Protein AF-A0A2V7VBH3-F1 (afdb_monomer_lite)

Foldseek 3Di:
DDDDDDDDPVVLVVCCVVVVVVLVVVLCVLLVVLVPPPDDPVVSVVLSCLQVLLVCQLSVLVVCCRPPHVVSVVSNVSSPVSNVVSVCVSVVVVVVVVVVVVPDPDD

pLDDT: mean 89.42, std 7.34, range [50.31, 97.06]

Structure (mmCIF, N/CA/C/O backbone):
data_AF-A0A2V7VBH3-F1
#
_entry.id   AF-A0A2V7VBH3-F1
#
loop_
_atom_site.group_PDB
_atom_site.id
_atom_site.type_symbol
_atom_site.label_atom_id
_atom_site.label_alt_id
_atom_site.label_comp_id
_atom_site.label_asym_id
_atom_site.label_entity_id
_atom_site.label_seq_id
_atom_site.pdbx_PDB_ins_code
_atom_site.Cartn_x
_atom_site.Cartn_y
_atom_site.Cartn_z
_atom_site.occupancy
_atom_site.B_iso_or_equiv
_atom_site.auth_seq_id
_atom_site.auth_comp_id
_atom_site.auth_asym_id
_atom_site.auth_atom_id
_atom_site.pdbx_PDB_model_num
ATOM 1 N N . MET A 1 1 ? 20.835 20.313 -20.383 1.00 50.31 1 MET A N 1
ATOM 2 C CA . MET A 1 1 ? 19.961 19.326 -19.717 1.00 50.31 1 MET A CA 1
ATOM 3 C C . MET A 1 1 ? 20.781 18.061 -19.574 1.00 50.31 1 MET A C 1
ATOM 5 O O . MET A 1 1 ? 21.010 17.405 -20.581 1.00 50.31 1 MET A O 1
ATOM 9 N N . ASP A 1 2 ? 21.299 17.773 -18.382 1.00 70.44 2 ASP A N 1
ATOM 10 C CA . ASP A 1 2 ? 22.124 16.579 -18.180 1.00 70.44 2 ASP A CA 1
ATOM 11 C C . ASP A 1 2 ? 21.242 15.339 -18.099 1.00 70.44 2 ASP A C 1
ATOM 13 O O . ASP A 1 2 ? 20.411 15.192 -17.198 1.00 70.44 2 ASP A O 1
ATOM 17 N N . PHE A 1 3 ? 21.417 14.446 -19.068 1.00 74.38 3 PHE A N 1
ATOM 18 C CA . PHE A 1 3 ? 20.757 13.153 -19.078 1.00 74.38 3 PHE A CA 1
ATOM 19 C C . PHE A 1 3 ? 21.440 12.259 -18.043 1.00 74.38 3 PHE A C 1
ATOM 21 O O . PHE A 1 3 ? 22.604 11.888 -18.195 1.00 74.38 3 PHE A O 1
ATOM 28 N N . ARG A 1 4 ? 20.736 11.928 -16.957 1.00 79.31 4 ARG A N 1
ATOM 29 C CA . ARG A 1 4 ? 21.266 10.990 -15.964 1.00 79.31 4 ARG A CA 1
ATOM 30 C C . ARG A 1 4 ? 21.104 9.560 -16.472 1.00 79.31 4 ARG A C 1
ATOM 32 O O . ARG A 1 4 ? 20.027 9.220 -16.967 1.00 79.31 4 ARG A O 1
ATOM 39 N N . PRO A 1 5 ? 22.134 8.709 -16.329 1.00 80.94 5 PRO A N 1
ATOM 40 C CA . PRO A 1 5 ? 22.016 7.314 -16.707 1.00 80.94 5 PRO A CA 1
ATOM 41 C C . PRO A 1 5 ? 20.913 6.633 -15.879 1.00 80.94 5 PRO A C 1
ATOM 43 O O . PRO A 1 5 ? 20.729 6.954 -14.699 1.00 80.94 5 PRO A O 1
ATOM 46 N N . PRO A 1 6 ? 20.161 5.696 -16.479 1.00 81.94 6 PRO A N 1
ATOM 47 C CA . PRO A 1 6 ? 19.117 4.973 -15.773 1.00 81.94 6 PRO A CA 1
ATOM 48 C C . PRO A 1 6 ? 19.714 4.139 -14.637 1.00 81.94 6 PRO A C 1
ATOM 50 O O . PRO A 1 6 ? 20.820 3.607 -14.746 1.00 81.94 6 PR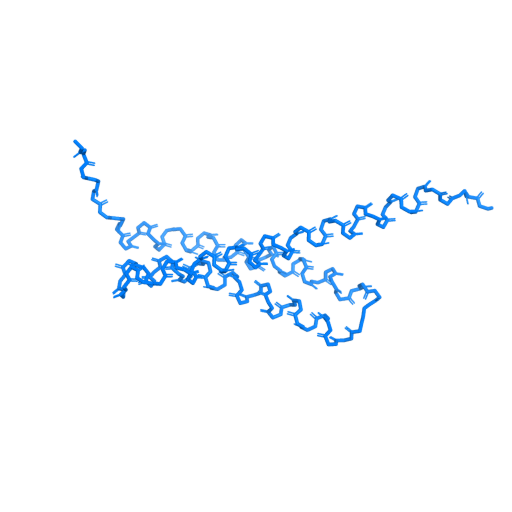O A O 1
ATOM 53 N N . ARG A 1 7 ? 18.949 3.987 -13.551 1.00 84.25 7 ARG A N 1
ATOM 54 C CA . ARG A 1 7 ? 19.371 3.229 -12.367 1.00 84.25 7 ARG A CA 1
ATOM 55 C C . ARG A 1 7 ? 19.769 1.798 -12.754 1.00 84.25 7 ARG A C 1
ATOM 57 O O . ARG A 1 7 ? 19.095 1.158 -13.572 1.00 84.25 7 ARG A O 1
ATOM 64 N N . SER A 1 8 ? 20.877 1.321 -12.187 1.00 90.94 8 SER A N 1
ATOM 65 C CA . SER A 1 8 ? 21.386 -0.031 -12.425 1.00 9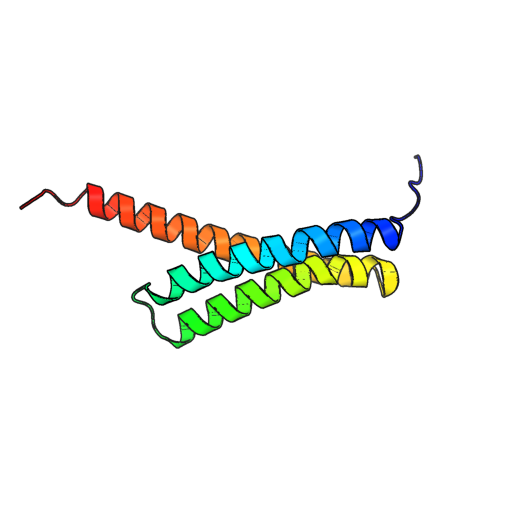0.94 8 SER A CA 1
ATOM 66 C C . SER A 1 8 ? 20.506 -1.079 -11.738 1.00 90.94 8 SER A C 1
ATOM 68 O O . SER A 1 8 ? 19.874 -0.800 -10.716 1.00 90.94 8 SER A O 1
ATOM 70 N N . ALA A 1 9 ? 20.490 -2.302 -12.278 1.00 91.56 9 ALA A N 1
ATOM 71 C CA . ALA A 1 9 ? 19.768 -3.421 -11.670 1.00 91.56 9 ALA A CA 1
ATOM 72 C C . ALA A 1 9 ? 20.270 -3.713 -10.246 1.00 91.56 9 ALA A C 1
ATOM 74 O O . ALA A 1 9 ? 19.458 -3.939 -9.359 1.00 91.56 9 ALA A O 1
ATOM 75 N N . ALA A 1 10 ? 21.585 -3.613 -10.012 1.00 92.19 10 ALA A N 1
ATOM 76 C CA . ALA A 1 10 ? 22.185 -3.780 -8.689 1.00 92.19 10 ALA A CA 1
ATOM 77 C C . ALA A 1 10 ? 21.630 -2.774 -7.670 1.00 92.19 10 ALA A C 1
ATOM 79 O O . ALA A 1 10 ? 21.202 -3.177 -6.598 1.00 92.19 10 ALA A O 1
ATOM 80 N N . SER A 1 11 ? 21.533 -1.487 -8.027 1.00 89.81 11 SER A N 1
ATOM 81 C CA . SER A 1 11 ? 20.970 -0.460 -7.135 1.00 89.81 11 SER A CA 1
ATOM 82 C C . SER A 1 11 ? 19.467 -0.653 -6.876 1.00 89.81 11 SER A C 1
ATOM 84 O O . SER A 1 11 ? 18.965 -0.331 -5.797 1.00 89.81 11 SER A O 1
ATOM 86 N N . MET A 1 12 ? 18.728 -1.183 -7.857 1.00 92.12 12 MET A N 1
ATOM 87 C CA . MET A 1 12 ? 17.318 -1.547 -7.680 1.00 92.12 12 MET A CA 1
ATOM 88 C C . MET A 1 12 ? 17.160 -2.727 -6.722 1.00 92.12 12 MET A C 1
ATOM 90 O O . MET A 1 12 ? 16.363 -2.644 -5.794 1.00 92.12 12 MET A O 1
ATOM 94 N N . LEU A 1 13 ? 17.974 -3.770 -6.888 1.00 93.44 13 LEU A N 1
ATOM 95 C CA . LEU A 1 13 ? 18.061 -4.906 -5.968 1.00 93.44 13 LEU A CA 1
ATOM 96 C C . LEU A 1 13 ? 18.457 -4.452 -4.562 1.00 93.44 13 LEU A C 1
ATOM 98 O O . LEU A 1 13 ? 17.879 -4.904 -3.577 1.00 93.44 13 LEU A O 1
ATOM 102 N N . GLU A 1 14 ? 19.383 -3.499 -4.471 1.00 92.75 14 GLU A N 1
ATOM 103 C CA . GLU A 1 14 ? 19.810 -2.912 -3.209 1.00 92.75 14 GLU A CA 1
ATOM 104 C C . GLU A 1 14 ? 18.647 -2.206 -2.486 1.00 92.75 14 GLU A C 1
ATOM 106 O O . GLU A 1 14 ? 18.450 -2.337 -1.285 1.00 92.75 14 GLU A O 1
ATOM 111 N N . THR A 1 15 ? 17.794 -1.510 -3.232 1.00 90.81 15 THR A N 1
ATOM 112 C CA . THR A 1 15 ? 16.604 -0.883 -2.643 1.00 90.81 15 THR A CA 1
ATOM 113 C C . THR A 1 15 ? 15.588 -1.947 -2.228 1.00 90.81 15 THR A C 1
ATOM 115 O O . THR A 1 15 ? 15.169 -1.993 -1.078 1.00 90.81 15 THR A O 1
ATOM 118 N N . THR A 1 16 ? 15.244 -2.853 -3.141 1.00 91.69 16 THR A N 1
ATOM 119 C CA . THR A 1 16 ? 14.226 -3.892 -2.950 1.00 91.69 16 THR A CA 1
ATOM 120 C C . THR A 1 16 ? 14.557 -4.830 -1.784 1.00 91.69 16 THR A C 1
ATOM 122 O O . THR A 1 16 ? 13.671 -5.114 -0.983 1.00 91.69 16 THR A O 1
ATOM 125 N N . HIS A 1 17 ? 15.810 -5.274 -1.617 1.00 90.69 17 HIS A N 1
ATOM 126 C CA . HIS A 1 17 ? 16.164 -6.170 -0.506 1.00 90.69 17 HIS A CA 1
ATOM 127 C C . HIS A 1 17 ? 16.106 -5.487 0.865 1.00 90.69 17 HIS A C 1
ATOM 129 O O . HIS A 1 17 ? 15.805 -6.163 1.842 1.00 90.69 17 HIS A O 1
ATOM 135 N N . MET A 1 18 ? 16.374 -4.179 0.953 1.00 90.19 18 MET A N 1
ATOM 136 C CA . MET A 1 18 ? 16.239 -3.440 2.214 1.00 90.19 18 MET A CA 1
ATOM 137 C C . MET A 1 18 ? 14.783 -3.083 2.495 1.00 90.19 18 MET A C 1
ATOM 139 O O . MET A 1 18 ? 14.327 -3.150 3.638 1.00 90.19 18 MET A O 1
ATOM 143 N N . HIS A 1 19 ? 14.044 -2.698 1.456 1.00 90.81 19 HIS A N 1
ATOM 144 C CA . HIS A 1 19 ? 12.716 -2.126 1.612 1.00 90.81 19 HIS A CA 1
ATOM 145 C C . HIS A 1 19 ? 11.635 -3.196 1.776 1.00 90.81 19 HIS A C 1
ATOM 147 O O . HIS A 1 19 ? 10.786 -3.040 2.650 1.00 90.81 19 HIS A O 1
ATOM 153 N N . LEU A 1 20 ? 11.689 -4.326 1.052 1.00 89.31 20 LEU A N 1
ATOM 154 C CA . LEU A 1 20 ? 10.675 -5.383 1.197 1.00 89.31 20 LEU A CA 1
ATOM 155 C C . LEU A 1 20 ? 10.560 -5.936 2.625 1.00 89.31 20 LEU A C 1
ATOM 157 O O . LEU A 1 20 ? 9.434 -6.038 3.110 1.00 89.31 20 LEU A O 1
ATOM 161 N N . PRO A 1 21 ? 11.656 -6.291 3.324 1.00 91.06 21 PRO A N 1
ATOM 162 C CA . PRO A 1 21 ? 11.561 -6.795 4.691 1.00 91.06 21 PRO A CA 1
ATOM 163 C C . PRO A 1 21 ? 11.007 -5.745 5.656 1.00 91.06 21 PRO A C 1
ATOM 165 O O . PRO A 1 21 ? 10.136 -6.055 6.471 1.00 91.06 21 PRO A O 1
ATOM 168 N N . MET A 1 22 ? 11.466 -4.494 5.533 1.00 90.25 22 MET A N 1
ATOM 169 C CA . MET A 1 22 ? 11.002 -3.381 6.363 1.00 90.25 22 MET A CA 1
ATOM 170 C C . MET A 1 22 ? 9.509 -3.110 6.142 1.00 90.25 22 MET A C 1
ATOM 172 O O . MET A 1 22 ? 8.734 -3.067 7.096 1.00 90.25 22 MET A O 1
ATOM 176 N N . MET A 1 23 ? 9.083 -3.000 4.882 1.00 90.38 23 MET A N 1
ATOM 177 C CA . MET A 1 23 ? 7.685 -2.783 4.513 1.00 90.38 23 MET A CA 1
ATOM 178 C C . MET A 1 23 ? 6.805 -3.971 4.897 1.00 90.38 23 MET A C 1
ATOM 180 O O . MET A 1 23 ? 5.694 -3.768 5.383 1.00 90.38 23 MET A O 1
ATOM 184 N N . GLY A 1 24 ? 7.303 -5.202 4.758 1.00 88.88 24 GLY A N 1
ATOM 185 C CA . GLY A 1 24 ? 6.616 -6.406 5.219 1.00 88.88 24 GLY A CA 1
ATOM 186 C C . GLY A 1 24 ? 6.338 -6.369 6.722 1.00 88.88 24 GLY A C 1
ATOM 187 O O . GLY A 1 24 ? 5.219 -6.652 7.147 1.00 88.88 24 GLY A O 1
ATOM 188 N N . MET A 1 25 ? 7.320 -5.942 7.520 1.00 90.50 25 MET A N 1
ATOM 189 C CA . MET A 1 25 ? 7.167 -5.777 8.966 1.00 90.50 25 MET A CA 1
ATOM 190 C C . MET A 1 25 ? 6.156 -4.673 9.318 1.00 90.50 25 MET A C 1
ATOM 192 O O . MET A 1 25 ? 5.251 -4.891 10.125 1.00 90.50 25 MET A O 1
ATOM 196 N N . VAL A 1 26 ? 6.262 -3.504 8.677 1.00 89.12 26 VAL A N 1
ATOM 197 C CA . VAL A 1 26 ? 5.323 -2.384 8.860 1.00 89.12 26 VAL A CA 1
ATOM 198 C C . VAL A 1 26 ? 3.896 -2.822 8.536 1.00 89.12 26 VAL A C 1
ATOM 200 O O . VAL A 1 26 ? 2.988 -2.623 9.344 1.00 89.12 26 VAL A O 1
ATOM 203 N N . LEU A 1 27 ? 3.691 -3.468 7.388 1.00 90.56 27 LEU A N 1
ATOM 204 C CA . LEU A 1 27 ? 2.383 -3.969 6.984 1.00 90.56 27 LEU A CA 1
ATOM 205 C C . LEU A 1 27 ? 1.844 -5.018 7.947 1.00 90.56 27 LEU A C 1
ATOM 207 O O . LEU A 1 27 ? 0.663 -4.955 8.288 1.00 90.56 27 LEU A O 1
ATOM 211 N N . LEU A 1 28 ? 2.680 -5.946 8.414 1.00 90.69 28 LEU A N 1
ATOM 212 C CA . LEU A 1 28 ? 2.280 -6.940 9.404 1.00 90.69 28 LEU A CA 1
ATOM 213 C C . LEU A 1 28 ? 1.778 -6.269 10.686 1.00 90.69 28 LEU A C 1
ATOM 215 O O . LEU A 1 28 ? 0.686 -6.597 11.143 1.00 90.69 28 LEU A O 1
ATOM 219 N N . PHE A 1 29 ? 2.494 -5.281 11.226 1.00 89.31 29 PHE A N 1
ATOM 220 C CA . PHE A 1 29 ? 2.043 -4.565 12.422 1.00 89.31 29 PHE A CA 1
ATOM 221 C C . PHE A 1 29 ? 0.755 -3.770 12.186 1.00 89.31 29 PHE A C 1
ATOM 223 O O . PHE A 1 29 ? -0.189 -3.872 12.970 1.00 89.31 29 PHE A O 1
ATOM 230 N N . LEU A 1 30 ? 0.677 -3.021 11.087 1.00 84.56 30 LEU A N 1
ATOM 231 C CA . LEU A 1 30 ? -0.500 -2.223 10.741 1.00 84.56 30 LEU A CA 1
ATOM 232 C C . LEU A 1 30 ? -1.751 -3.093 10.554 1.00 84.56 30 LEU A C 1
ATOM 234 O O . LEU A 1 30 ? -2.822 -2.794 11.088 1.00 84.56 30 LEU A O 1
ATOM 238 N N . THR A 1 31 ? -1.616 -4.195 9.821 1.00 87.38 31 THR A N 1
ATOM 239 C CA . THR A 1 31 ? -2.721 -5.124 9.561 1.00 87.38 31 THR A CA 1
ATOM 240 C C . THR A 1 31 ? -3.088 -5.953 10.785 1.00 87.38 31 THR A C 1
ATOM 242 O O . THR A 1 31 ? -4.271 -6.215 10.996 1.00 87.38 31 THR A O 1
ATOM 245 N N . HIS A 1 32 ? -2.121 -6.295 11.637 1.00 87.00 32 HIS A N 1
ATOM 246 C CA . HIS A 1 32 ? -2.374 -6.947 12.917 1.00 87.00 32 HIS A CA 1
ATOM 247 C C . HIS A 1 32 ? -3.257 -6.083 13.823 1.00 87.00 32 HIS A C 1
ATOM 249 O O . HIS A 1 32 ? -4.269 -6.562 14.336 1.00 87.00 32 HIS A O 1
ATOM 255 N N . LEU A 1 33 ? -2.944 -4.790 13.957 1.00 82.12 33 LEU A N 1
ATOM 256 C CA . LEU A 1 33 ? -3.771 -3.859 14.733 1.00 82.12 33 LEU A CA 1
ATOM 257 C C . LEU A 1 33 ? -5.190 -3.732 14.156 1.00 82.12 33 LEU A C 1
ATOM 259 O O . LEU A 1 33 ? -6.163 -3.664 14.910 1.00 82.12 33 LEU A O 1
ATOM 263 N N . ALA A 1 34 ? -5.331 -3.774 12.826 1.00 83.31 34 ALA A N 1
ATOM 264 C CA . ALA A 1 34 ? -6.630 -3.702 12.156 1.00 83.31 34 ALA A CA 1
ATOM 265 C C . ALA A 1 34 ? -7.570 -4.876 12.510 1.00 83.31 34 ALA A C 1
ATOM 267 O O . ALA A 1 34 ? -8.795 -4.724 12.466 1.00 83.31 34 ALA A O 1
ATOM 268 N N . ILE A 1 35 ? -7.034 -6.039 12.904 1.00 85.69 35 ILE A N 1
ATOM 269 C CA . ILE A 1 35 ? -7.841 -7.208 13.295 1.00 85.69 35 ILE A CA 1
ATOM 270 C C . ILE A 1 35 ? -8.664 -6.921 14.556 1.00 85.69 35 ILE A C 1
ATOM 272 O O . ILE A 1 35 ? -9.803 -7.390 14.656 1.00 85.69 35 ILE A O 1
ATOM 276 N N . PHE A 1 36 ? -8.141 -6.109 15.476 1.00 83.69 36 PHE A N 1
ATOM 277 C CA . PHE A 1 36 ? -8.803 -5.766 16.738 1.00 83.69 36 PHE A CA 1
ATOM 278 C C . PHE A 1 36 ? -9.825 -4.633 16.612 1.00 83.69 36 PHE A C 1
ATOM 280 O O . PHE A 1 36 ? -10.609 -4.401 17.530 1.00 83.69 36 PHE A O 1
ATOM 287 N N . VAL A 1 37 ? -9.870 -3.947 15.468 1.00 83.44 37 VAL A N 1
ATOM 288 C CA . VAL A 1 37 ? -10.858 -2.892 15.225 1.00 83.44 37 VAL A CA 1
ATOM 289 C C . VAL A 1 37 ? -12.264 -3.513 15.166 1.00 83.44 37 VAL A C 1
ATOM 291 O O . VAL A 1 37 ? -12.449 -4.549 14.513 1.00 83.44 37 VAL A O 1
ATOM 294 N N . PRO A 1 38 ? -13.285 -2.911 15.808 1.00 85.88 38 PRO A N 1
ATOM 295 C CA . PRO A 1 38 ? -14.672 -3.364 15.719 1.00 85.88 38 PRO A CA 1
ATOM 296 C C . PRO A 1 38 ? -15.264 -3.024 14.338 1.00 85.88 38 PRO A C 1
ATOM 298 O O . PRO A 1 38 ? -16.051 -2.098 14.179 1.00 85.88 38 PRO A O 1
ATOM 301 N N . ALA A 1 39 ? -14.840 -3.769 13.319 1.00 86.81 39 ALA A N 1
ATOM 302 C CA . ALA A 1 39 ? -15.247 -3.634 11.925 1.00 86.81 39 ALA A CA 1
ATOM 303 C C . ALA A 1 39 ? -15.743 -4.983 11.370 1.00 86.81 39 ALA A C 1
ATOM 305 O O . ALA A 1 39 ? -15.312 -6.042 11.848 1.00 86.81 39 ALA A O 1
ATOM 306 N N . PRO A 1 40 ? -16.615 -4.984 10.345 1.00 92.12 40 PRO A N 1
ATOM 307 C CA . PRO A 1 40 ? -17.059 -6.217 9.708 1.00 92.12 40 PRO A CA 1
ATOM 308 C C . PRO A 1 40 ? -15.879 -6.960 9.071 1.00 92.12 40 PRO A C 1
ATOM 310 O O . PRO A 1 40 ? -14.955 -6.353 8.523 1.00 92.12 40 PRO A O 1
ATOM 313 N N . ARG A 1 41 ? -15.925 -8.297 9.101 1.00 91.94 41 ARG A N 1
ATOM 314 C CA . ARG A 1 41 ? -14.848 -9.172 8.603 1.00 91.94 41 ARG A CA 1
ATOM 315 C C . ARG A 1 41 ? -14.425 -8.840 7.168 1.00 91.94 41 ARG A C 1
ATOM 317 O O . ARG A 1 41 ? -13.232 -8.821 6.884 1.00 91.94 41 ARG A O 1
ATOM 324 N N . GLY A 1 42 ? -15.384 -8.545 6.288 1.00 93.88 42 GLY A N 1
ATOM 325 C CA . GLY A 1 42 ? -15.107 -8.183 4.894 1.00 93.88 42 GLY A CA 1
ATOM 326 C C . GLY A 1 42 ? -14.244 -6.926 4.758 1.00 93.88 42 GLY A C 1
ATOM 327 O O . GLY A 1 42 ? -13.286 -6.931 3.994 1.00 93.88 42 GLY A O 1
ATOM 328 N N . ALA A 1 43 ? -14.510 -5.890 5.560 1.00 91.25 43 ALA A N 1
ATOM 329 C CA . ALA A 1 43 ? -13.720 -4.658 5.547 1.00 91.25 43 ALA A CA 1
ATOM 330 C C . ALA A 1 43 ? -12.283 -4.892 6.032 1.00 91.25 43 ALA A C 1
ATOM 332 O O . ALA A 1 43 ? -11.344 -4.355 5.451 1.00 91.25 43 ALA A O 1
ATOM 333 N N . LYS A 1 44 ? -12.101 -5.747 7.049 1.00 91.50 44 LYS A N 1
ATOM 334 C CA . LYS A 1 44 ? -10.767 -6.141 7.529 1.00 91.50 44 LYS A CA 1
ATOM 335 C C . LYS A 1 44 ? -9.972 -6.838 6.430 1.00 91.50 44 LYS A C 1
ATOM 337 O O . LYS A 1 44 ? -8.845 -6.450 6.155 1.00 91.50 44 LYS A O 1
ATOM 342 N N . ILE A 1 45 ? -10.574 -7.827 5.767 1.00 93.94 45 ILE A N 1
ATOM 343 C CA . ILE A 1 45 ? -9.925 -8.557 4.669 1.00 93.94 45 ILE A CA 1
ATOM 344 C C . ILE A 1 45 ? -9.576 -7.600 3.527 1.00 93.94 45 ILE A C 1
ATOM 346 O O . ILE A 1 45 ? -8.435 -7.592 3.076 1.00 93.94 45 ILE A O 1
ATOM 350 N N . ALA A 1 46 ? -10.527 -6.764 3.102 1.00 93.44 46 ALA A N 1
ATOM 351 C CA . ALA A 1 46 ? -10.305 -5.795 2.034 1.00 93.44 46 ALA A CA 1
ATOM 352 C C . ALA A 1 46 ? -9.150 -4.837 2.363 1.00 93.44 46 ALA A C 1
ATOM 354 O O . ALA A 1 46 ? -8.297 -4.597 1.511 1.00 93.44 46 ALA A O 1
ATOM 355 N N . PHE A 1 47 ? -9.077 -4.344 3.602 1.00 93.31 47 PHE A N 1
ATOM 356 C CA . PHE A 1 47 ? -7.991 -3.479 4.058 1.00 93.31 47 PHE A CA 1
ATOM 357 C C . PHE A 1 47 ? -6.626 -4.175 3.992 1.00 93.31 47 PHE A C 1
ATOM 359 O O . PHE A 1 47 ? -5.682 -3.622 3.431 1.00 93.31 47 PHE A O 1
ATOM 366 N N . ILE A 1 48 ? -6.532 -5.402 4.516 1.00 93.06 48 ILE A N 1
ATOM 367 C CA . ILE A 1 48 ? -5.292 -6.190 4.520 1.00 93.06 48 ILE A CA 1
ATOM 368 C C . ILE A 1 48 ? -4.826 -6.450 3.085 1.00 93.06 48 ILE A C 1
ATOM 370 O O . ILE A 1 48 ? -3.684 -6.150 2.742 1.00 93.06 48 ILE A O 1
ATOM 374 N N . VAL A 1 49 ? -5.722 -6.945 2.227 1.00 94.75 49 VAL A N 1
ATOM 375 C CA . VAL A 1 49 ? -5.412 -7.229 0.818 1.00 94.75 49 VAL A CA 1
ATOM 376 C C . VAL A 1 49 ? -4.973 -5.960 0.092 1.00 94.75 49 VAL A C 1
ATOM 378 O O . VAL A 1 49 ? -3.981 -5.994 -0.634 1.00 94.75 49 VAL A O 1
ATOM 381 N N . THR A 1 50 ? -5.657 -4.836 0.317 1.00 94.69 50 THR A N 1
ATOM 382 C CA . THR A 1 50 ? -5.307 -3.548 -0.302 1.00 94.69 50 THR A CA 1
ATOM 383 C C . THR A 1 50 ? -3.918 -3.084 0.127 1.00 94.69 50 THR A C 1
ATOM 385 O O . THR A 1 50 ? -3.129 -2.693 -0.727 1.00 94.69 50 THR A O 1
ATOM 388 N N . ALA A 1 51 ? -3.584 -3.174 1.417 1.00 93.75 51 ALA A N 1
ATOM 389 C CA . ALA A 1 51 ? -2.292 -2.729 1.930 1.00 93.75 51 ALA A CA 1
ATOM 390 C C . ALA A 1 51 ? -1.128 -3.578 1.383 1.00 93.75 51 ALA A C 1
ATOM 392 O O . ALA A 1 51 ? -0.143 -3.033 0.886 1.00 93.75 51 ALA A O 1
ATOM 393 N N . PHE A 1 52 ? -1.265 -4.910 1.392 1.00 93.62 52 PHE A N 1
ATOM 394 C CA . PHE A 1 52 ? -0.246 -5.812 0.841 1.00 93.62 52 PHE A CA 1
ATOM 395 C C . PHE A 1 52 ? -0.103 -5.683 -0.677 1.00 93.62 52 PHE A C 1
ATOM 397 O O . PHE A 1 52 ? 1.017 -5.641 -1.188 1.00 93.62 52 PHE A O 1
ATOM 404 N N . THR A 1 53 ? -1.219 -5.569 -1.400 1.00 94.56 53 THR A N 1
ATOM 405 C CA . THR A 1 53 ? -1.189 -5.359 -2.854 1.00 94.56 53 THR A CA 1
ATOM 406 C C . THR A 1 53 ? -0.562 -4.007 -3.182 1.00 94.56 53 THR A C 1
ATOM 408 O O . THR A 1 53 ? 0.285 -3.929 -4.064 1.00 94.56 53 THR A O 1
ATOM 411 N N . GLY A 1 54 ? -0.907 -2.955 -2.434 1.00 94.56 54 GLY A N 1
ATOM 412 C CA . GLY A 1 54 ? -0.317 -1.626 -2.574 1.00 94.56 54 GLY A CA 1
ATOM 413 C C . GLY A 1 54 ? 1.207 -1.649 -2.455 1.00 94.56 54 GLY A C 1
ATOM 414 O O . GLY A 1 54 ? 1.880 -1.141 -3.347 1.00 94.56 54 GLY A O 1
ATOM 415 N N . ALA A 1 55 ? 1.756 -2.311 -1.428 1.00 92.75 55 ALA A N 1
ATOM 416 C CA . ALA A 1 55 ? 3.209 -2.459 -1.279 1.00 92.75 55 ALA A CA 1
ATOM 417 C C . ALA A 1 55 ? 3.856 -3.263 -2.401 1.00 92.75 55 ALA A C 1
ATOM 419 O O . ALA A 1 55 ? 4.885 -2.852 -2.931 1.00 92.75 55 ALA A O 1
ATOM 420 N N . ALA A 1 56 ? 3.249 -4.382 -2.800 1.00 92.69 56 ALA A N 1
ATOM 421 C CA . ALA A 1 56 ? 3.778 -5.183 -3.897 1.00 92.69 56 ALA A CA 1
ATOM 422 C C . ALA A 1 56 ? 3.828 -4.382 -5.211 1.00 92.69 56 ALA A C 1
ATOM 424 O O . ALA A 1 56 ? 4.808 -4.466 -5.952 1.00 92.69 56 ALA A O 1
ATOM 425 N N . LEU A 1 57 ? 2.796 -3.578 -5.487 1.00 94.12 57 LEU A N 1
ATOM 426 C CA . LEU A 1 57 ? 2.732 -2.713 -6.665 1.00 94.12 57 LEU A CA 1
ATOM 427 C C . LEU A 1 57 ? 3.694 -1.524 -6.583 1.00 94.12 57 LEU A C 1
ATOM 429 O O . LEU A 1 57 ? 4.235 -1.108 -7.606 1.00 94.12 57 LEU A O 1
ATOM 433 N N . GLU A 1 58 ? 3.917 -0.971 -5.395 1.00 91.62 58 GLU A N 1
ATOM 434 C CA . GLU A 1 58 ? 4.827 0.156 -5.194 1.00 91.62 58 GLU A CA 1
ATOM 435 C C . GLU A 1 58 ? 6.291 -0.261 -5.423 1.00 91.62 58 GLU A C 1
ATOM 437 O O . GLU A 1 58 ? 6.993 0.381 -6.216 1.00 91.62 58 GLU A O 1
ATOM 442 N N . GLU A 1 59 ? 6.705 -1.394 -4.850 1.00 91.81 59 GLU A N 1
ATOM 443 C CA . GLU A 1 59 ? 8.037 -1.981 -5.045 1.00 91.81 59 GLU A CA 1
ATOM 444 C C . GLU A 1 59 ? 8.214 -2.552 -6.458 1.00 91.81 59 GLU A C 1
ATOM 446 O O . GLU A 1 59 ? 9.151 -2.204 -7.186 1.00 91.81 59 GLU A O 1
ATOM 451 N N . GLY A 1 60 ? 7.274 -3.394 -6.896 1.00 92.50 60 GLY A N 1
ATOM 452 C CA . GLY A 1 60 ? 7.310 -4.040 -8.207 1.00 92.50 60 GLY A CA 1
ATOM 453 C C . GLY A 1 60 ? 7.147 -3.055 -9.365 1.00 92.50 60 GLY A C 1
ATOM 454 O O . GLY A 1 60 ? 7.738 -3.239 -10.430 1.00 92.50 60 GLY A O 1
ATOM 455 N N . GLY A 1 61 ? 6.416 -1.957 -9.159 1.00 93.62 61 GLY A N 1
ATOM 456 C CA . GLY A 1 61 ? 6.202 -0.922 -10.167 1.00 93.62 61 GLY A CA 1
ATOM 457 C C . GLY A 1 61 ? 7.503 -0.274 -10.637 1.00 93.62 61 GLY A C 1
ATOM 458 O O . GLY A 1 61 ? 7.643 0.019 -11.822 1.00 93.62 61 GLY A O 1
ATOM 459 N N . GLY A 1 62 ? 8.496 -0.117 -9.752 1.00 91.81 62 GLY A N 1
ATOM 460 C CA . GLY A 1 62 ? 9.820 0.385 -10.137 1.00 91.81 62 GLY A CA 1
ATOM 461 C C . GLY A 1 62 ? 10.534 -0.538 -11.131 1.00 91.81 62 GLY A C 1
ATOM 462 O O . GLY A 1 62 ? 11.090 -0.070 -12.126 1.00 91.81 62 GLY A O 1
ATOM 463 N N . TRP A 1 63 ? 10.451 -1.850 -10.903 1.00 94.94 63 TRP A N 1
ATOM 464 C CA . TRP A 1 63 ? 10.997 -2.867 -11.803 1.00 94.94 63 TRP A CA 1
ATOM 465 C C . TRP A 1 63 ? 10.256 -2.901 -13.143 1.00 94.94 63 TRP A C 1
ATOM 467 O O . TRP A 1 63 ? 10.895 -2.899 -14.195 1.00 94.94 63 TRP A O 1
ATOM 477 N N . LEU A 1 64 ? 8.920 -2.855 -13.123 1.00 94.88 64 LEU A N 1
ATOM 478 C CA . LEU A 1 64 ? 8.100 -2.838 -14.339 1.00 94.88 64 LEU A CA 1
ATOM 479 C C . LEU A 1 64 ? 8.376 -1.604 -15.206 1.00 94.88 64 LEU A C 1
ATOM 481 O O . LEU A 1 64 ? 8.560 -1.731 -16.416 1.00 94.88 64 LEU A O 1
ATOM 485 N N . VAL A 1 65 ? 8.474 -0.423 -14.591 1.00 94.69 65 VAL A N 1
ATOM 486 C CA . VAL A 1 65 ? 8.817 0.824 -15.293 1.00 94.69 65 VAL A CA 1
ATOM 487 C C . VAL A 1 65 ? 10.201 0.739 -15.930 1.00 94.69 65 VAL A C 1
ATOM 489 O O . VAL A 1 65 ? 10.396 1.204 -17.052 1.00 94.69 65 VAL A O 1
ATOM 492 N N . ARG A 1 66 ? 11.169 0.138 -15.228 1.00 90.69 66 ARG A N 1
ATOM 493 C CA . ARG A 1 66 ? 12.563 0.081 -15.676 1.00 90.69 66 ARG A CA 1
ATOM 494 C C . ARG A 1 66 ? 12.822 -0.963 -16.762 1.00 90.69 66 ARG A C 1
ATOM 496 O O . ARG A 1 66 ? 13.669 -0.707 -17.623 1.00 90.69 66 ARG A O 1
ATOM 503 N N . PHE A 1 67 ? 12.179 -2.127 -16.681 1.00 94.12 67 PHE A N 1
ATOM 504 C CA . PHE A 1 67 ? 12.514 -3.299 -17.500 1.00 94.12 67 PHE A CA 1
ATOM 505 C C . PHE A 1 67 ? 11.409 -3.741 -18.461 1.00 94.12 67 PHE A C 1
ATOM 507 O O . PHE A 1 67 ? 11.703 -4.506 -19.373 1.00 94.12 67 PHE A O 1
ATOM 514 N N . VAL A 1 68 ? 10.168 -3.272 -18.290 1.00 94.81 68 VAL A N 1
ATOM 515 C CA . VAL A 1 68 ? 9.040 -3.672 -19.147 1.00 94.81 68 VAL A CA 1
ATOM 516 C C . VAL A 1 68 ? 8.526 -2.495 -19.969 1.00 94.81 68 VAL A C 1
ATOM 518 O O . VAL A 1 68 ? 8.601 -2.526 -21.193 1.00 94.81 68 VAL A O 1
ATOM 521 N N . SER A 1 69 ? 7.991 -1.455 -19.324 1.00 94.12 69 SER A N 1
ATOM 522 C CA . SER A 1 69 ? 7.467 -0.276 -20.024 1.00 94.12 69 SER A CA 1
ATOM 523 C C . SER A 1 69 ? 7.264 0.911 -19.079 1.00 94.12 69 SER A C 1
ATOM 525 O O . SER A 1 69 ? 6.725 0.731 -17.983 1.00 94.12 69 SER A O 1
ATOM 527 N N . PRO A 1 70 ? 7.562 2.151 -19.510 1.00 93.00 70 PRO A N 1
ATOM 528 C CA . PRO A 1 70 ? 7.242 3.349 -18.735 1.00 93.00 70 PRO A CA 1
ATOM 529 C C . PRO A 1 70 ? 5.736 3.516 -18.462 1.00 93.00 70 PRO A C 1
ATOM 531 O O . PRO A 1 70 ? 5.366 4.200 -17.510 1.00 93.00 70 PRO A O 1
ATOM 534 N N . GLY A 1 71 ? 4.860 2.852 -19.229 1.00 93.62 71 GLY A N 1
ATOM 535 C CA . GLY A 1 71 ? 3.410 2.863 -18.999 1.00 93.62 71 GLY A CA 1
ATOM 536 C C . GLY A 1 71 ? 2.987 2.310 -17.630 1.00 93.62 71 GLY A C 1
ATOM 537 O O . GLY A 1 71 ? 1.939 2.689 -17.111 1.00 93.62 71 GLY A O 1
ATOM 538 N N . PHE A 1 72 ? 3.826 1.492 -16.984 1.00 94.88 72 PHE A N 1
ATOM 539 C CA . PHE A 1 72 ? 3.572 0.988 -15.630 1.00 94.88 72 PHE A CA 1
ATOM 540 C C . PHE A 1 72 ? 3.769 2.039 -14.524 1.00 94.88 72 PHE A C 1
ATOM 542 O O . PHE A 1 72 ? 3.536 1.743 -13.352 1.00 94.88 72 PHE A O 1
ATOM 549 N N . ALA A 1 73 ? 4.142 3.281 -14.856 1.00 94.38 73 ALA A N 1
ATOM 550 C CA . ALA A 1 73 ? 4.296 4.350 -13.869 1.00 94.38 73 ALA A CA 1
ATOM 551 C C . ALA A 1 73 ? 2.995 4.617 -13.094 1.00 94.38 73 ALA A C 1
ATOM 553 O O . ALA A 1 73 ? 3.032 4.803 -11.878 1.00 94.38 73 ALA A O 1
ATOM 554 N N . ALA A 1 74 ? 1.843 4.551 -13.770 1.00 94.94 74 ALA A N 1
ATOM 555 C CA . ALA A 1 74 ? 0.539 4.703 -13.126 1.00 94.94 74 ALA A CA 1
ATOM 556 C C . ALA A 1 74 ? 0.294 3.622 -12.061 1.00 94.94 74 ALA A C 1
ATOM 558 O O . ALA A 1 74 ? -0.202 3.927 -10.981 1.00 94.94 74 ALA A O 1
ATOM 559 N N . LEU A 1 75 ? 0.710 2.379 -12.325 1.00 93.88 75 LEU A N 1
ATOM 560 C CA . LEU A 1 75 ? 0.574 1.269 -11.380 1.00 93.88 75 LEU A CA 1
ATOM 561 C C . LEU A 1 75 ? 1.381 1.519 -10.099 1.00 93.88 75 LEU A C 1
ATOM 563 O O . LEU A 1 75 ? 0.868 1.304 -9.001 1.00 93.88 75 LEU A O 1
ATOM 567 N N . LYS A 1 76 ? 2.607 2.045 -10.236 1.00 93.25 76 LYS A N 1
ATOM 568 C CA . LYS A 1 76 ? 3.440 2.433 -9.088 1.00 93.25 76 LYS A CA 1
ATOM 569 C C . LYS A 1 76 ? 2.760 3.521 -8.251 1.00 93.25 76 LYS A C 1
ATOM 571 O O . LYS A 1 76 ? 2.722 3.414 -7.029 1.00 93.25 76 LYS A O 1
ATOM 576 N N . VAL A 1 77 ? 2.203 4.547 -8.902 1.00 96.31 77 VAL A N 1
ATOM 577 C CA . VAL A 1 77 ? 1.500 5.649 -8.220 1.00 96.31 77 VAL A CA 1
ATOM 578 C C . VAL A 1 77 ? 0.254 5.145 -7.494 1.00 96.31 77 VAL A C 1
ATOM 580 O O . VAL A 1 77 ? 0.037 5.506 -6.341 1.00 96.31 77 VAL A O 1
ATOM 583 N N . VAL A 1 78 ? -0.539 4.278 -8.125 1.00 96.44 78 VAL A N 1
ATOM 584 C CA . VAL A 1 78 ? -1.717 3.671 -7.489 1.00 96.44 78 VAL A CA 1
ATOM 585 C C . VAL A 1 78 ? -1.315 2.841 -6.268 1.00 96.44 78 VAL A C 1
ATOM 587 O O . VAL A 1 78 ? -1.938 2.985 -5.219 1.00 96.44 78 VAL A O 1
ATOM 590 N N . GLY A 1 79 ? -0.255 2.030 -6.370 1.00 95.38 79 GLY A N 1
ATOM 591 C CA . GLY A 1 79 ? 0.273 1.255 -5.241 1.00 95.38 79 GLY A CA 1
ATOM 592 C C . GLY A 1 79 ? 0.709 2.140 -4.070 1.00 95.38 79 GLY A C 1
ATOM 593 O O . GLY A 1 79 ? 0.300 1.909 -2.931 1.00 95.38 79 GLY A O 1
ATOM 594 N N . PHE A 1 80 ? 1.451 3.211 -4.368 1.00 94.88 80 PHE A N 1
ATOM 595 C CA . PHE A 1 80 ? 1.857 4.215 -3.386 1.00 94.88 80 PHE A CA 1
ATOM 596 C C . PHE A 1 80 ? 0.654 4.877 -2.699 1.00 94.88 80 PHE A C 1
ATOM 598 O O . PHE A 1 80 ? 0.586 4.922 -1.472 1.00 94.88 80 PHE A O 1
ATOM 605 N N . LEU A 1 81 ? -0.330 5.352 -3.467 1.00 97.06 81 LEU A N 1
ATOM 606 C CA . LEU A 1 81 ? -1.514 6.011 -2.910 1.00 97.06 81 LEU A CA 1
ATOM 607 C C . LEU A 1 81 ? -2.368 5.056 -2.070 1.00 97.06 81 LEU A C 1
ATOM 609 O O . LEU A 1 81 ? -2.867 5.462 -1.021 1.00 97.06 81 LEU A O 1
ATOM 613 N N . ALA A 1 82 ? -2.509 3.796 -2.490 1.00 94.44 82 ALA A N 1
ATOM 614 C CA . ALA A 1 82 ? -3.211 2.774 -1.719 1.00 94.44 82 ALA A CA 1
ATOM 615 C C . ALA A 1 82 ? -2.542 2.551 -0.355 1.00 94.44 82 ALA A C 1
ATOM 617 O O . ALA A 1 82 ? -3.220 2.575 0.673 1.00 94.44 82 ALA A O 1
ATOM 618 N N . LEU A 1 83 ? -1.210 2.428 -0.328 1.00 92.62 83 LEU A N 1
ATOM 619 C CA . LEU A 1 83 ? -0.450 2.335 0.918 1.00 92.62 83 LEU A CA 1
ATOM 620 C C . LEU A 1 83 ? -0.618 3.572 1.797 1.00 92.62 83 LEU A C 1
ATOM 622 O O . LEU A 1 83 ? -0.874 3.452 2.997 1.00 92.62 83 LEU A O 1
ATOM 626 N N . GLN A 1 84 ? -0.499 4.760 1.209 1.00 95.06 84 GLN A N 1
ATOM 627 C CA . GLN A 1 84 ? -0.584 6.003 1.961 1.00 95.06 84 GLN A CA 1
ATOM 628 C C . GLN A 1 84 ? -1.974 6.197 2.570 1.00 95.06 84 GLN A C 1
ATOM 630 O O . GLN A 1 84 ? -2.084 6.598 3.730 1.00 95.06 84 GLN A O 1
ATOM 635 N N . ALA A 1 85 ? -3.024 5.835 1.831 1.00 94.50 85 ALA A N 1
ATOM 636 C CA . ALA A 1 85 ? -4.391 5.812 2.331 1.00 94.50 85 ALA A CA 1
ATOM 637 C C . ALA A 1 85 ? -4.561 4.803 3.477 1.00 94.50 85 ALA A C 1
ATOM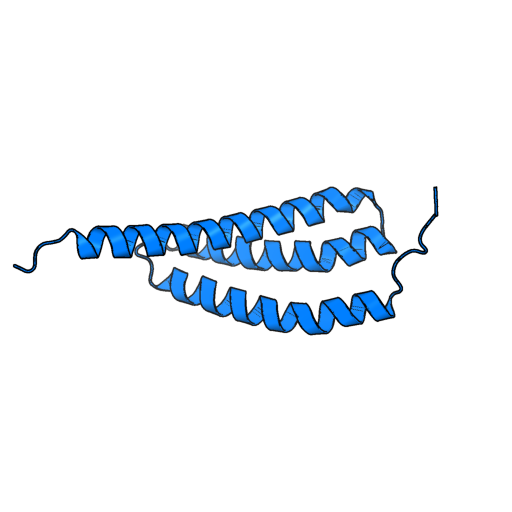 639 O O . ALA A 1 85 ? -5.181 5.138 4.487 1.00 94.50 85 ALA A O 1
ATOM 640 N N . SER A 1 86 ? -3.977 3.603 3.373 1.00 91.12 86 SER A N 1
ATOM 641 C CA . SER A 1 86 ? -4.023 2.599 4.442 1.00 91.12 86 SER A CA 1
ATOM 642 C C . SER A 1 86 ? -3.356 3.083 5.733 1.00 91.12 86 SER A C 1
ATOM 644 O O . SER A 1 86 ? -3.928 2.934 6.816 1.00 91.12 86 SER A O 1
ATOM 646 N N . VAL A 1 87 ? -2.174 3.695 5.627 1.00 90.62 87 VAL A N 1
ATOM 647 C CA . VAL A 1 87 ? -1.459 4.268 6.778 1.00 90.62 87 VAL A CA 1
ATOM 648 C C . VAL A 1 87 ? -2.250 5.427 7.381 1.00 90.62 87 VAL A C 1
ATOM 650 O O . VAL A 1 87 ? -2.472 5.454 8.592 1.00 90.62 87 VAL A O 1
ATOM 653 N N . LEU A 1 88 ? -2.724 6.357 6.546 1.00 93.50 88 LEU A N 1
ATOM 654 C CA . LEU A 1 88 ? -3.507 7.511 6.990 1.00 93.50 88 LEU A CA 1
ATOM 655 C C . LEU A 1 88 ? -4.786 7.078 7.711 1.00 93.50 88 LEU A C 1
ATOM 657 O O . LEU A 1 88 ? -5.122 7.636 8.755 1.00 93.50 88 LEU A O 1
ATOM 661 N N . TYR A 1 89 ? -5.471 6.059 7.189 1.00 91.25 89 TYR A N 1
ATOM 662 C CA . TYR A 1 89 ? -6.651 5.484 7.820 1.00 91.25 89 TYR A CA 1
ATOM 663 C C . TYR A 1 89 ? -6.345 4.956 9.224 1.00 91.25 89 TYR A C 1
ATOM 665 O O . TYR A 1 89 ? -7.056 5.304 10.164 1.00 91.25 89 TYR A O 1
ATOM 673 N N . LEU A 1 90 ? -5.286 4.157 9.395 1.00 88.50 90 LEU A N 1
ATOM 674 C CA . LEU A 1 90 ? -4.957 3.568 10.698 1.00 88.50 90 LEU A CA 1
ATOM 675 C C . LEU A 1 90 ? -4.520 4.615 11.719 1.00 88.50 90 LEU A C 1
ATOM 677 O O . LEU A 1 90 ? -5.017 4.617 12.846 1.00 88.50 90 LEU A O 1
ATOM 681 N N . VAL A 1 91 ? -3.629 5.524 11.320 1.00 89.31 91 VAL A N 1
ATOM 682 C CA . VAL A 1 91 ? -3.166 6.609 12.193 1.00 89.31 91 VAL A CA 1
ATOM 683 C C . VAL A 1 91 ? -4.335 7.522 12.567 1.00 89.31 91 VAL A C 1
ATOM 685 O O . VAL A 1 91 ? -4.510 7.848 13.740 1.00 89.31 91 VAL A O 1
ATOM 688 N N . GLY A 1 92 ? -5.185 7.877 11.600 1.00 91.75 92 GLY A N 1
ATOM 689 C CA . GLY A 1 92 ? -6.379 8.686 11.833 1.00 91.75 92 GLY A CA 1
ATOM 690 C C . GLY A 1 92 ? -7.392 7.995 12.749 1.00 91.75 92 GLY A C 1
ATOM 691 O O . GLY A 1 92 ? -7.895 8.614 13.686 1.00 91.75 92 GLY A O 1
ATOM 692 N N . ALA A 1 93 ? -7.658 6.705 12.536 1.00 88.06 93 ALA A N 1
ATOM 693 C CA . ALA A 1 93 ? -8.555 5.921 13.380 1.00 88.06 93 ALA A CA 1
ATOM 694 C C . ALA A 1 93 ? -8.044 5.834 14.826 1.00 88.06 93 ALA A C 1
ATOM 696 O O . ALA A 1 93 ? -8.823 6.038 15.761 1.00 88.06 93 ALA A O 1
ATOM 697 N N . LEU A 1 94 ? -6.741 5.599 15.013 1.00 86.88 94 LEU A N 1
ATOM 698 C CA . LEU A 1 94 ? -6.106 5.580 16.330 1.00 86.88 94 LEU A CA 1
ATOM 699 C C . LEU A 1 94 ? -6.184 6.951 17.014 1.00 86.88 94 LEU A C 1
ATOM 701 O O . LEU A 1 94 ? -6.600 7.036 18.169 1.00 86.88 94 LEU A O 1
ATOM 7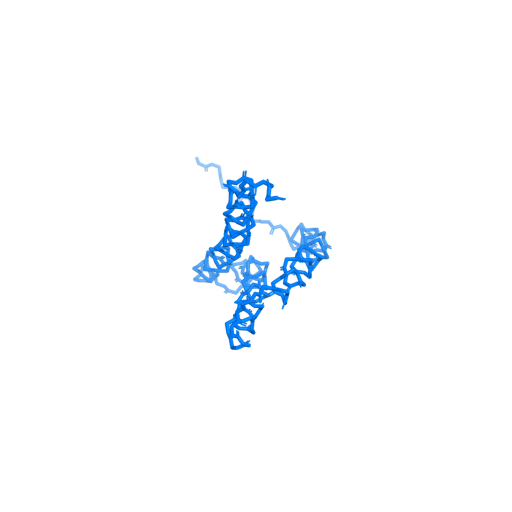05 N N . ALA A 1 95 ? -5.849 8.029 16.302 1.00 90.88 95 ALA A N 1
ATOM 706 C CA . ALA A 1 95 ? -5.919 9.387 16.836 1.00 90.88 95 ALA A CA 1
ATOM 707 C C . ALA A 1 95 ? -7.347 9.752 17.279 1.00 90.88 95 ALA A C 1
ATOM 709 O O . ALA A 1 95 ? -7.545 10.279 18.374 1.00 90.88 95 ALA A O 1
ATOM 710 N N . LEU A 1 96 ? -8.357 9.412 16.469 1.00 90.81 96 LEU A N 1
ATOM 711 C CA . LEU A 1 96 ? -9.766 9.619 16.811 1.00 90.81 96 LEU A CA 1
ATOM 712 C C . LEU A 1 96 ? -10.200 8.783 18.019 1.00 90.81 96 LEU A C 1
ATOM 714 O O . LEU A 1 96 ? -10.953 9.277 18.861 1.00 90.81 96 LEU A O 1
ATOM 718 N N . PHE A 1 97 ? -9.744 7.533 18.116 1.00 86.69 97 PHE A N 1
ATOM 719 C CA . PHE A 1 97 ? -10.021 6.671 19.263 1.00 86.69 97 PHE A CA 1
ATOM 720 C C . PHE A 1 97 ? -9.463 7.271 20.560 1.00 86.69 97 PHE A C 1
ATOM 722 O O . PHE A 1 97 ? -10.214 7.444 21.522 1.00 86.69 97 PHE A O 1
ATOM 729 N N . LEU A 1 98 ? -8.187 7.671 20.563 1.00 88.75 98 LEU A N 1
ATOM 730 C CA . LEU A 1 98 ? -7.533 8.287 21.722 1.00 88.75 98 LEU A CA 1
ATOM 731 C C . LEU A 1 98 ? -8.182 9.623 22.105 1.00 88.75 98 LEU A C 1
ATOM 733 O O . LEU A 1 98 ? -8.464 9.859 23.279 1.00 88.75 98 LEU A O 1
ATOM 737 N N . ALA A 1 99 ? -8.504 10.469 21.122 1.00 91.81 99 ALA A N 1
ATOM 738 C CA . ALA A 1 99 ? -9.177 11.742 21.365 1.00 91.81 99 ALA A CA 1
ATOM 739 C C . ALA A 1 99 ? -10.576 11.560 21.979 1.00 91.81 99 ALA A C 1
ATOM 741 O O . ALA A 1 99 ? -10.987 12.349 22.829 1.00 91.81 99 ALA A O 1
ATOM 742 N N . ARG A 1 100 ? -11.320 10.522 21.573 1.00 90.62 100 ARG A N 1
ATOM 743 C CA . ARG A 1 100 ? -12.626 10.186 22.165 1.00 90.62 100 ARG A CA 1
ATOM 744 C C . ARG A 1 100 ? -12.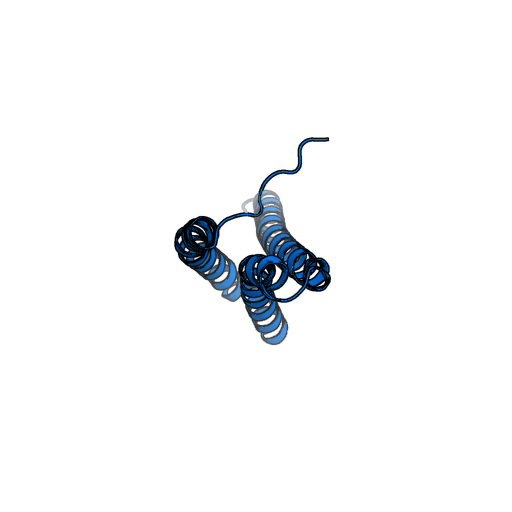488 9.616 23.574 1.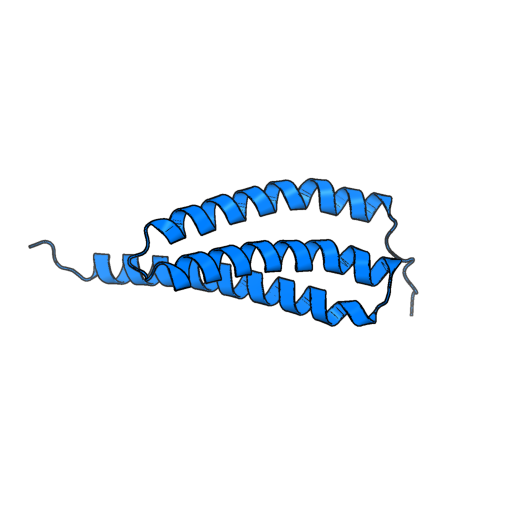00 90.62 100 ARG A C 1
ATOM 746 O O . ARG A 1 100 ? -13.298 9.962 24.429 1.00 90.62 100 ARG A O 1
ATOM 753 N N . ALA A 1 101 ? -11.483 8.776 23.816 1.00 87.06 101 ALA A N 1
ATOM 754 C CA . ALA A 1 101 ? -11.207 8.219 25.137 1.00 87.06 101 ALA A CA 1
ATOM 755 C C . ALA A 1 101 ? -10.846 9.319 26.148 1.00 87.06 101 ALA A C 1
ATOM 757 O O . ALA A 1 101 ? -11.420 9.351 27.229 1.00 87.06 101 ALA A O 1
ATOM 758 N N . ALA A 1 102 ? -9.996 10.276 25.762 1.00 87.56 102 ALA A N 1
ATOM 759 C CA . ALA A 1 102 ? -9.606 11.404 26.613 1.00 87.56 102 ALA A CA 1
ATOM 760 C C . ALA A 1 102 ? -10.772 12.344 26.976 1.00 87.56 102 ALA A C 1
ATOM 762 O O . ALA A 1 102 ? -10.724 13.029 27.992 1.00 87.56 102 ALA A O 1
ATOM 763 N N . ARG A 1 103 ? -11.826 12.392 26.149 1.00 87.75 103 ARG A N 1
ATOM 764 C CA . ARG A 1 103 ? -13.024 13.215 26.390 1.00 87.75 103 ARG A CA 1
ATOM 765 C C . ARG A 1 103 ? -14.064 12.544 27.287 1.00 87.75 103 ARG A C 1
ATOM 767 O O . ARG A 1 103 ? -15.035 13.203 27.650 1.00 87.75 103 ARG A O 1
ATOM 774 N N . ARG A 1 104 ? -13.920 11.256 27.614 1.00 80.88 104 ARG A N 1
ATOM 775 C CA . ARG A 1 104 ? -14.822 10.578 28.553 1.00 80.88 104 ARG A CA 1
ATOM 776 C C . ARG A 1 104 ? -14.368 10.904 29.983 1.00 80.88 104 ARG A C 1
ATOM 778 O O . ARG A 1 104 ? -13.268 10.490 30.339 1.00 80.88 104 ARG A O 1
ATOM 785 N N . PRO A 1 105 ? -15.159 11.635 30.793 1.00 65.12 105 PRO A N 1
ATOM 786 C CA . PRO A 1 105 ? -14.823 11.834 32.199 1.00 65.12 105 PRO A CA 1
ATOM 787 C C . PRO A 1 105 ? -14.762 10.473 32.900 1.00 65.12 105 PRO A C 1
ATOM 789 O O . PRO A 1 105 ? -15.586 9.599 32.621 1.00 65.12 105 PRO A O 1
ATOM 792 N N . ALA A 1 106 ? -13.763 10.290 33.767 1.00 68.44 106 ALA A N 1
ATOM 793 C CA . ALA A 1 106 ? -13.706 9.139 34.658 1.00 68.44 106 ALA A CA 1
ATOM 794 C C . ALA A 1 106 ? -14.953 9.192 35.551 1.00 68.44 106 ALA A C 1
ATOM 796 O O . ALA A 1 106 ? -15.119 10.147 36.309 1.00 68.44 106 ALA A O 1
ATOM 797 N N . ALA A 1 107 ? -15.860 8.238 35.342 1.00 58.38 107 ALA A N 1
ATOM 798 C CA . ALA A 1 107 ? -17.038 8.044 36.177 1.00 58.38 107 ALA A CA 1
ATOM 799 C C . ALA A 1 107 ? -16.634 7.473 37.539 1.00 58.38 107 ALA A C 1
ATOM 801 O O . ALA A 1 107 ? -15.674 6.665 37.562 1.00 58.38 107 ALA A O 1
#

Sequence (107 aa):
MDFRPPRSAASMLETTHMHLPMMGMVLLFLTHLAIFVPAPRGAKIAFIVTAFTGAALEEGGGWLVRFVSPGFAALKVVGFLALQASVLYLVGALALFLARAARRPAA

Radius of gyration: 18.22 Å; chains: 1; bounding box: 39×28×56 Å

Secondary structure (DSSP, 8-state):
---PPPPPHHHHHHHHHHHHHHHHHHHHHHHHHHHTSS--HHHHHHHHHHHHHHHHHHHHHHHHHHHT-GGGHHHHHHHHHHHHHHHHHHHHHHHHHHHHHHTS---